Protein AF-A0A914UBF2-F1 (afdb_monomer)

Mean predicted aligned error: 12.94 Å

Solvent-accessible surface area (backbone atoms only — not comparable to full-atom values): 5258 Å² total; per-residue (Å²): 118,66,72,62,54,52,51,51,51,53,52,51,54,51,52,53,53,52,50,52,57,54,55,75,67,57,51,48,72,39,52,71,83,35,71,66,49,52,48,52,55,51,49,56,54,47,52,66,65,69,49,78,79,77,71,93,77,66,84,83,75,92,65,95,78,69,79,54,70,67,56,56,54,48,51,61,50,66,39,54,36,71,41,81,126

Foldseek 3Di:
DVVVVVVVVVVVVVVVVVVVV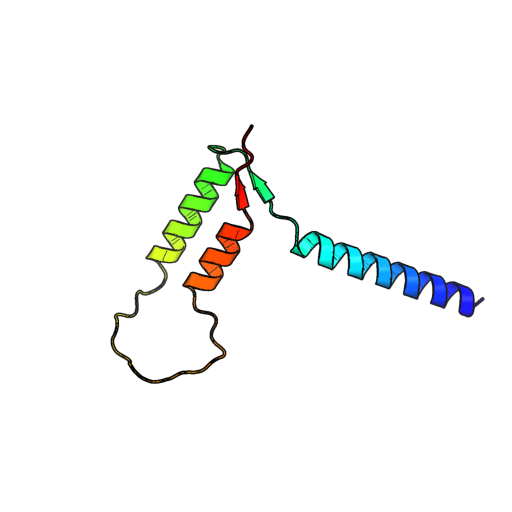VVVPQQDADEPPDPVNVVLVVVLVVVVVPPPPPPDPDDDDPPPPDDPVVNVSVVSVRSHDYPDD

Sequence (85 aa):
MTKFKTFIIILFLLILLICDVECRHRRYRVHKGSSLAKFHIKTLKAWRRTYPKRHKRRRHYHRSNDIPFNEILNEMDSLMRPRFG

Structure (mmCIF, N/CA/C/O backbone):
data_AF-A0A914UBF2-F1
#
_entry.id   AF-A0A914UBF2-F1
#
loop_
_atom_site.group_PDB
_atom_site.id
_atom_site.type_symbol
_atom_site.label_atom_id
_atom_site.label_alt_id
_atom_site.label_comp_id
_atom_site.label_asym_id
_atom_site.label_entity_id
_atom_site.label_seq_id
_atom_site.pdbx_PDB_ins_code
_atom_site.Cartn_x
_atom_site.Cartn_y
_atom_site.Cartn_z
_atom_site.occupancy
_atom_site.B_iso_or_equiv
_atom_site.auth_seq_id
_atom_site.auth_comp_id
_atom_site.auth_asym_id
_atom_site.auth_atom_id
_atom_site.pdbx_PDB_model_num
ATOM 1 N N . MET A 1 1 ? -42.670 -15.744 12.580 1.00 60.97 1 MET A N 1
ATOM 2 C CA . MET A 1 1 ? -41.250 -15.667 13.016 1.00 60.97 1 MET A CA 1
ATOM 3 C C . MET A 1 1 ? -40.232 -15.575 11.871 1.00 60.97 1 MET A C 1
ATOM 5 O O . MET A 1 1 ? -39.159 -15.030 12.089 1.00 60.97 1 MET A O 1
ATOM 9 N N . THR A 1 2 ? -40.525 -16.054 10.656 1.00 72.12 2 THR A N 1
ATOM 10 C CA . THR A 1 2 ? -39.595 -16.015 9.503 1.00 72.12 2 THR A CA 1
ATOM 11 C C . THR A 1 2 ? -39.326 -14.602 8.972 1.00 72.12 2 THR A C 1
ATOM 13 O O . THR A 1 2 ? -38.171 -14.259 8.750 1.00 72.12 2 THR A O 1
ATOM 16 N N . LYS A 1 3 ? -40.359 -13.751 8.885 1.00 77.75 3 LYS A N 1
ATOM 17 C CA . LYS A 1 3 ? -40.250 -12.348 8.426 1.00 77.75 3 LYS A CA 1
ATOM 18 C C . LYS A 1 3 ? -39.313 -11.481 9.285 1.00 77.75 3 LYS A C 1
ATOM 20 O O . LYS A 1 3 ? -38.628 -10.603 8.775 1.00 77.75 3 LYS A O 1
ATOM 25 N N . PHE A 1 4 ? -39.257 -11.755 10.589 1.00 81.69 4 PHE A N 1
ATOM 26 C CA . PHE A 1 4 ? -38.376 -11.051 11.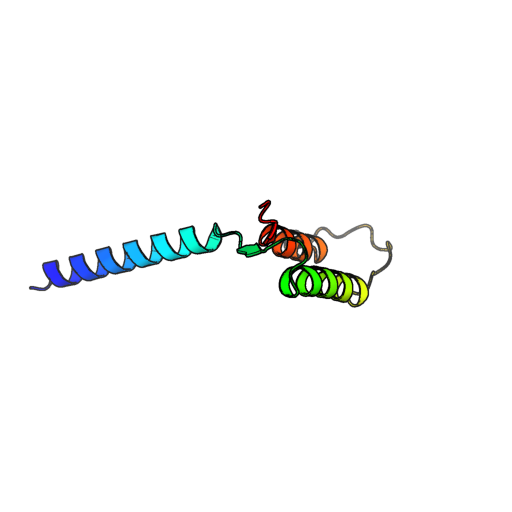525 1.00 81.69 4 PHE A CA 1
ATOM 27 C C . PHE A 1 4 ? -36.910 -11.470 11.344 1.00 81.69 4 PHE A C 1
ATOM 29 O O . PHE A 1 4 ? -36.019 -10.628 11.305 1.00 81.69 4 PHE A O 1
ATOM 36 N N . LYS A 1 5 ? -36.660 -12.770 11.126 1.00 83.56 5 LYS A N 1
ATOM 37 C CA . LYS A 1 5 ? -35.319 -13.282 10.807 1.00 83.56 5 LYS A CA 1
ATOM 38 C C . LYS A 1 5 ? -34.801 -12.735 9.477 1.00 83.56 5 LYS A C 1
ATOM 40 O O . LYS A 1 5 ? -33.654 -12.312 9.412 1.00 83.56 5 LYS A O 1
ATOM 45 N N . THR A 1 6 ? -35.639 -12.686 8.440 1.00 87.12 6 THR A N 1
ATOM 46 C CA . THR A 1 6 ? -35.245 -12.106 7.146 1.00 87.12 6 THR A CA 1
ATOM 47 C C . THR A 1 6 ? -34.923 -10.620 7.263 1.00 87.12 6 THR A C 1
ATOM 49 O O . THR A 1 6 ? -33.952 -10.171 6.667 1.00 87.12 6 THR A O 1
ATOM 52 N N . PHE A 1 7 ? -35.671 -9.870 8.078 1.00 91.12 7 PHE A N 1
ATOM 53 C CA . PHE A 1 7 ? -35.389 -8.454 8.319 1.00 91.12 7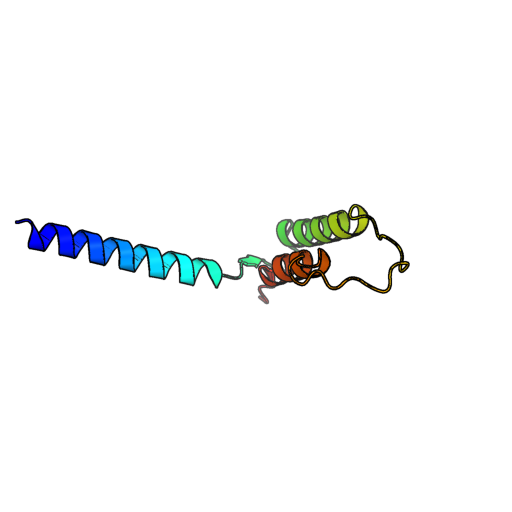 PHE A CA 1
ATOM 54 C C . PHE A 1 7 ? -34.026 -8.242 8.995 1.00 91.12 7 PHE A C 1
ATOM 56 O O . PHE A 1 7 ? -33.247 -7.404 8.550 1.00 91.12 7 PHE A O 1
ATOM 63 N N . ILE A 1 8 ? -33.695 -9.050 10.008 1.00 91.56 8 ILE A N 1
ATOM 64 C CA . ILE A 1 8 ? -32.386 -8.995 10.681 1.00 91.56 8 ILE A CA 1
ATOM 65 C C . ILE A 1 8 ? -31.247 -9.342 9.715 1.00 91.56 8 ILE A C 1
ATOM 67 O O . ILE A 1 8 ? -30.218 -8.673 9.722 1.00 91.56 8 ILE A O 1
ATOM 71 N N . ILE A 1 9 ? -31.427 -10.357 8.866 1.00 91.50 9 ILE A N 1
ATOM 72 C CA . ILE A 1 9 ? -30.410 -10.754 7.880 1.00 91.50 9 ILE A CA 1
ATOM 73 C C . ILE A 1 9 ? -30.172 -9.629 6.866 1.00 91.50 9 ILE A C 1
ATOM 75 O O . ILE A 1 9 ? -29.023 -9.300 6.581 1.00 91.50 9 ILE A O 1
ATOM 79 N N . ILE A 1 10 ? -31.240 -9.006 6.360 1.00 92.75 10 ILE A N 1
ATOM 80 C CA . ILE A 1 10 ? -31.134 -7.872 5.433 1.00 92.75 10 ILE A CA 1
ATOM 81 C C . ILE A 1 10 ? -30.416 -6.698 6.107 1.00 92.75 10 ILE A C 1
ATOM 83 O O . ILE A 1 10 ? -29.498 -6.135 5.517 1.00 92.75 10 ILE A O 1
ATOM 87 N N . LEU A 1 11 ? -30.774 -6.367 7.352 1.00 92.81 11 LEU A N 1
ATOM 88 C CA . LEU A 1 11 ? -30.128 -5.296 8.113 1.00 92.81 11 LEU A CA 1
ATOM 89 C C . LEU A 1 11 ? -28.630 -5.567 8.324 1.00 92.81 11 LEU A C 1
ATOM 91 O O . LEU A 1 11 ? -27.808 -4.675 8.133 1.00 92.81 11 LEU A O 1
ATOM 95 N N . PHE A 1 12 ? -28.266 -6.802 8.671 1.00 91.19 12 PHE A N 1
ATOM 96 C CA . PHE A 1 12 ? -26.874 -7.201 8.867 1.00 91.19 12 PHE A CA 1
ATOM 97 C C . PHE A 1 12 ? -26.054 -7.106 7.573 1.00 91.19 12 PHE A C 1
ATOM 99 O O . PHE A 1 12 ? -24.957 -6.550 7.579 1.00 91.19 12 PHE A O 1
ATOM 106 N N . LEU A 1 13 ? -26.601 -7.578 6.448 1.00 91.12 13 LEU A N 1
ATOM 107 C CA . LEU A 1 13 ? -25.954 -7.446 5.139 1.00 91.12 13 LEU A CA 1
ATOM 108 C C . LEU A 1 13 ? -25.764 -5.978 4.740 1.00 91.12 13 LEU A C 1
ATOM 110 O O . LEU A 1 13 ? -24.735 -5.623 4.169 1.00 91.12 13 LEU A O 1
ATOM 114 N N . LEU A 1 14 ? -26.724 -5.118 5.082 1.00 91.12 14 LEU A N 1
ATOM 115 C CA . LEU A 1 14 ? -26.661 -3.688 4.795 1.00 91.12 14 LEU A CA 1
ATOM 116 C C . LEU A 1 14 ? -25.560 -2.996 5.619 1.00 91.12 14 LEU A C 1
ATOM 118 O O . LEU A 1 14 ? -24.814 -2.181 5.080 1.00 91.12 14 LEU A O 1
ATOM 122 N N . ILE A 1 15 ? -25.386 -3.383 6.888 1.00 89.06 15 ILE A N 1
ATOM 123 C CA . ILE A 1 15 ? -24.282 -2.911 7.741 1.00 89.06 15 ILE A CA 1
ATOM 124 C C . ILE A 1 15 ? -22.926 -3.359 7.184 1.00 89.06 15 ILE A C 1
ATOM 126 O O . ILE A 1 15 ? -22.006 -2.547 7.090 1.00 89.06 15 ILE A O 1
ATOM 130 N N . LEU A 1 16 ? -22.800 -4.624 6.771 1.00 86.75 16 LEU A N 1
ATOM 131 C CA . LEU A 1 16 ? -21.562 -5.130 6.171 1.00 86.75 16 LEU A CA 1
ATOM 132 C C . LEU A 1 16 ? -21.191 -4.371 4.892 1.00 86.75 16 LEU A C 1
ATOM 134 O O . LEU A 1 16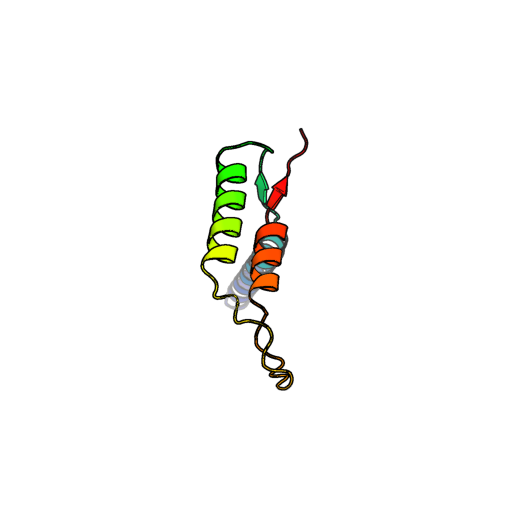 ? -20.024 -4.028 4.706 1.00 86.75 16 LEU A O 1
ATOM 138 N N . LEU A 1 17 ? -22.179 -4.062 4.047 1.00 85.25 17 LEU A N 1
ATOM 139 C CA . LEU A 1 17 ? -21.970 -3.297 2.819 1.00 85.25 17 LEU A CA 1
ATOM 140 C C . LEU A 1 17 ? -21.445 -1.882 3.114 1.00 85.25 17 LEU A C 1
ATOM 142 O O . LEU A 1 17 ? -20.499 -1.429 2.470 1.00 85.25 17 LEU A O 1
ATOM 146 N N . ILE A 1 18 ? -22.025 -1.201 4.108 1.00 82.69 18 ILE A N 1
ATOM 147 C CA . ILE A 1 18 ? -21.578 0.134 4.532 1.00 82.69 18 ILE A CA 1
ATOM 148 C C . ILE A 1 18 ? -20.145 0.070 5.075 1.00 82.69 18 ILE A C 1
ATOM 150 O O . ILE A 1 18 ? -19.308 0.881 4.677 1.00 82.69 18 ILE A O 1
ATOM 154 N N . CYS A 1 19 ? -19.830 -0.921 5.916 1.00 75.25 19 CYS A N 1
ATOM 155 C CA . CYS A 1 19 ? -18.482 -1.097 6.454 1.00 75.25 19 CYS A CA 1
ATOM 156 C C . CYS A 1 19 ? -17.424 -1.329 5.363 1.00 75.25 19 CYS A C 1
ATOM 158 O O . CYS A 1 19 ? -16.329 -0.777 5.461 1.00 75.25 19 CYS A O 1
ATOM 160 N N . ASP A 1 20 ? -17.721 -2.114 4.324 1.00 74.56 20 ASP A N 1
ATOM 161 C CA . ASP A 1 20 ? -16.784 -2.369 3.218 1.00 74.56 20 ASP A CA 1
ATOM 162 C C . ASP A 1 20 ? -16.495 -1.076 2.429 1.00 74.56 20 ASP A C 1
ATOM 164 O O . ASP A 1 20 ? -15.337 -0.715 2.196 1.00 74.56 20 ASP A O 1
ATOM 168 N N . VAL A 1 21 ? -17.541 -0.300 2.118 1.00 72.12 21 VAL A N 1
ATOM 169 C CA . VAL A 1 21 ? -17.412 0.999 1.432 1.00 72.12 21 VAL A CA 1
ATOM 170 C C . VAL A 1 21 ? -16.594 1.995 2.261 1.00 72.12 21 VAL A C 1
ATOM 172 O O . VAL A 1 21 ? -15.719 2.684 1.730 1.00 72.12 21 VAL A O 1
ATOM 175 N N . GLU A 1 22 ? -16.824 2.055 3.571 1.00 67.75 22 GLU A N 1
ATOM 176 C CA . GLU A 1 22 ? -16.111 2.970 4.462 1.00 67.75 22 GLU A CA 1
ATOM 177 C C . GLU A 1 22 ? -14.638 2.566 4.651 1.00 67.75 22 GLU A C 1
ATOM 179 O O . GLU A 1 22 ? -13.743 3.420 4.677 1.00 67.75 22 GLU A O 1
ATOM 184 N N . CYS A 1 23 ? -14.359 1.261 4.695 1.00 61.16 23 CYS A N 1
ATOM 185 C CA . CYS A 1 23 ? -13.003 0.719 4.706 1.00 61.16 23 CYS A CA 1
ATOM 186 C C . CYS A 1 23 ? -12.241 1.037 3.413 1.00 61.16 23 CYS A C 1
ATOM 188 O O . CYS A 1 23 ? -11.078 1.436 3.492 1.00 61.16 23 CYS A O 1
ATOM 190 N N . ARG A 1 24 ? -12.882 0.956 2.237 1.00 61.59 24 ARG A N 1
ATOM 191 C CA . ARG A 1 24 ? -12.250 1.320 0.951 1.00 61.59 24 ARG A CA 1
ATOM 192 C C . ARG A 1 24 ? -11.852 2.794 0.872 1.00 61.59 24 ARG A C 1
ATOM 194 O O . ARG A 1 24 ? -10.877 3.130 0.206 1.00 61.59 24 ARG A O 1
ATOM 201 N N . HIS A 1 25 ? -12.560 3.678 1.574 1.00 59.72 25 HIS A N 1
ATOM 202 C CA . HIS A 1 25 ? -12.245 5.109 1.603 1.00 59.72 25 HIS A CA 1
ATOM 203 C C . HIS A 1 25 ? -11.293 5.533 2.732 1.00 59.72 25 HIS A C 1
ATOM 205 O O . HIS A 1 25 ? -10.828 6.683 2.749 1.00 59.72 25 HIS A O 1
ATOM 211 N N . ARG A 1 26 ? -10.945 4.634 3.663 1.00 62.84 26 ARG A N 1
ATOM 212 C CA . ARG A 1 26 ? -10.017 4.947 4.754 1.00 62.84 26 ARG A CA 1
ATOM 213 C C . ARG A 1 26 ? -8.577 4.995 4.257 1.00 62.84 26 ARG A C 1
ATOM 215 O O . ARG A 1 26 ? -7.880 3.994 4.161 1.00 62.84 26 ARG A O 1
ATOM 222 N N . ARG A 1 27 ? -8.087 6.214 4.044 1.00 69.31 27 ARG A N 1
ATOM 223 C CA . ARG A 1 27 ? -6.646 6.470 3.944 1.00 69.31 27 ARG A CA 1
ATOM 224 C C . ARG A 1 27 ? -6.010 6.346 5.328 1.00 69.31 27 ARG A C 1
ATOM 226 O O . ARG A 1 27 ? -6.454 6.994 6.281 1.00 69.31 27 ARG A O 1
ATOM 233 N N . TYR A 1 28 ? -4.948 5.561 5.432 1.00 74.00 28 TYR A N 1
ATOM 234 C CA . TYR A 1 28 ? -4.166 5.414 6.649 1.00 74.00 28 TYR A CA 1
ATOM 235 C C . TYR A 1 28 ? -3.442 6.726 6.948 1.00 74.00 28 TYR A C 1
ATOM 237 O O . TYR A 1 28 ? -2.632 7.210 6.154 1.00 74.00 28 TYR A O 1
ATOM 245 N N . ARG A 1 29 ? -3.751 7.330 8.099 1.00 78.94 29 ARG A N 1
ATOM 246 C CA . ARG A 1 29 ? -3.062 8.531 8.579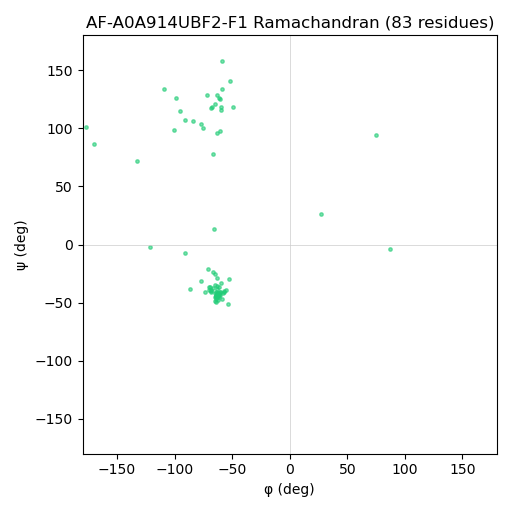 1.00 78.94 29 ARG A CA 1
ATOM 247 C C . ARG A 1 29 ? -1.790 8.115 9.296 1.00 78.94 29 ARG A C 1
ATOM 249 O O . ARG A 1 29 ? -1.846 7.635 10.425 1.00 78.94 29 ARG A O 1
ATOM 256 N N . VAL A 1 30 ? -0.650 8.331 8.659 1.00 79.38 30 VAL A N 1
ATOM 257 C CA . VAL A 1 30 ? 0.652 7.979 9.228 1.00 79.38 30 VAL A CA 1
ATOM 258 C C . VAL A 1 30 ? 1.398 9.255 9.597 1.00 79.38 30 VAL A C 1
ATOM 260 O O . VAL A 1 30 ? 1.434 10.213 8.823 1.00 79.38 30 VAL A O 1
ATOM 263 N N . HIS A 1 31 ? 1.979 9.294 10.799 1.00 81.88 31 HIS A N 1
ATOM 264 C CA . HIS A 1 31 ? 2.790 10.432 11.223 1.00 81.88 31 HIS A CA 1
ATOM 265 C C . HIS A 1 31 ? 4.016 10.563 10.314 1.00 81.88 31 HIS A C 1
ATOM 267 O O . HIS A 1 31 ? 4.752 9.589 10.091 1.00 81.88 31 HIS A O 1
ATOM 273 N N . LYS A 1 32 ? 4.231 11.769 9.782 1.00 79.50 32 LYS A N 1
ATOM 274 C CA . LYS A 1 32 ? 5.354 12.061 8.890 1.00 79.50 32 LYS A CA 1
ATOM 275 C C . LYS A 1 32 ? 6.667 11.802 9.635 1.00 79.50 32 LYS A C 1
ATOM 277 O O . LYS A 1 32 ? 6.884 12.327 10.714 1.00 79.50 32 LYS A O 1
ATOM 282 N N . GLY A 1 33 ? 7.540 10.967 9.072 1.00 79.50 33 GLY A N 1
ATOM 283 C CA . GLY A 1 33 ? 8.832 10.628 9.686 1.00 79.50 33 GLY A CA 1
ATOM 284 C C . GLY A 1 33 ? 8.812 9.452 10.670 1.00 79.50 33 GLY A C 1
ATOM 285 O O . GLY A 1 33 ? 9.885 9.015 11.092 1.00 79.50 33 GLY A O 1
ATOM 286 N N . SER A 1 34 ? 7.639 8.881 10.968 1.00 86.00 34 SER A N 1
ATOM 287 C CA . SER A 1 34 ? 7.543 7.615 11.707 1.00 86.00 34 SER A CA 1
ATOM 288 C C . SER A 1 34 ? 8.279 6.474 10.991 1.00 86.00 34 SER A C 1
ATOM 290 O O . SER A 1 34 ? 8.493 6.511 9.774 1.00 86.00 34 SER A O 1
ATOM 292 N N . SER A 1 35 ? 8.642 5.430 11.743 1.00 88.75 35 SER A N 1
ATOM 293 C CA . SER A 1 35 ? 9.262 4.222 11.177 1.00 88.75 35 SER A CA 1
ATOM 294 C C . SER A 1 35 ? 8.398 3.612 10.064 1.00 88.75 35 SER A C 1
ATOM 296 O O . SER A 1 35 ? 8.912 3.265 9.003 1.00 88.75 35 SER A O 1
ATOM 298 N N . LEU A 1 36 ? 7.071 3.607 10.244 1.00 86.50 36 LEU A N 1
ATOM 299 C CA . LEU A 1 36 ? 6.118 3.110 9.251 1.00 86.50 36 LEU A CA 1
ATOM 300 C C . LEU A 1 36 ? 6.138 3.930 7.951 1.00 86.50 36 LEU A C 1
ATOM 302 O O . LEU A 1 36 ? 6.197 3.351 6.870 1.00 86.50 36 LEU A O 1
ATOM 306 N N . ALA A 1 37 ? 6.159 5.265 8.040 1.00 85.56 37 ALA A N 1
ATOM 307 C CA . ALA A 1 37 ? 6.259 6.127 6.858 1.00 85.56 37 ALA A CA 1
ATOM 308 C C . ALA A 1 37 ? 7.574 5.895 6.093 1.00 85.56 37 ALA A C 1
ATOM 310 O O . ALA A 1 37 ? 7.586 5.812 4.865 1.00 85.56 37 ALA A O 1
ATOM 311 N N . LYS A 1 38 ? 8.690 5.745 6.820 1.00 89.44 38 LYS A N 1
ATOM 312 C CA . LYS A 1 38 ? 10.000 5.437 6.225 1.00 89.44 38 LYS A CA 1
ATOM 313 C C . LYS A 1 38 ? 10.001 4.059 5.558 1.00 89.44 38 LYS A C 1
ATOM 315 O O . LYS A 1 38 ? 10.535 3.918 4.457 1.00 89.44 38 LYS A O 1
ATOM 320 N N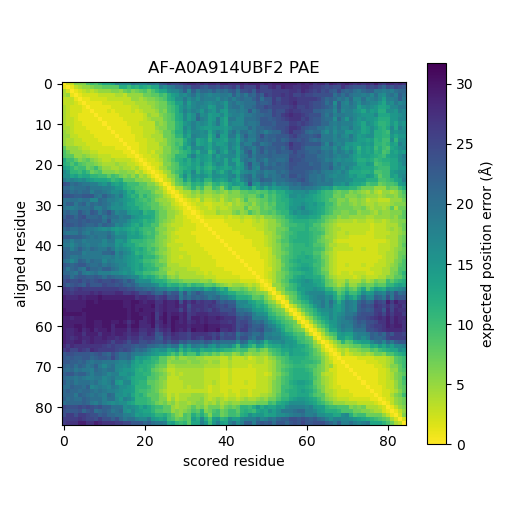 . PHE A 1 39 ? 9.393 3.063 6.203 1.00 90.50 39 PHE A N 1
ATOM 321 C CA . PHE A 1 39 ? 9.269 1.711 5.671 1.00 90.50 39 PHE A CA 1
ATOM 322 C C . PHE A 1 39 ? 8.424 1.683 4.394 1.00 90.50 39 PHE A C 1
ATOM 324 O O . PHE A 1 39 ? 8.876 1.133 3.396 1.00 90.50 39 PHE A O 1
ATOM 331 N N . HIS A 1 40 ? 7.267 2.351 4.378 1.00 89.50 40 HIS A N 1
ATOM 332 C CA . HIS A 1 40 ? 6.406 2.479 3.195 1.00 89.50 40 HIS A CA 1
ATOM 333 C C . HIS A 1 40 ? 7.166 3.034 1.982 1.00 89.50 40 HIS A C 1
ATOM 335 O O . HIS A 1 40 ? 7.219 2.397 0.928 1.00 89.50 40 HIS A O 1
ATOM 341 N N . ILE A 1 41 ? 7.870 4.158 2.158 1.00 89.00 41 ILE A N 1
ATOM 342 C CA . ILE A 1 41 ? 8.678 4.773 1.092 1.00 89.00 41 ILE A CA 1
ATOM 343 C C . ILE A 1 41 ? 9.790 3.822 0.619 1.00 89.00 41 ILE A C 1
ATOM 345 O O . ILE A 1 41 ? 10.041 3.697 -0.585 1.00 89.00 41 ILE A O 1
ATOM 349 N N . LYS A 1 42 ? 10.467 3.135 1.550 1.00 92.75 42 LYS A N 1
ATOM 350 C CA . LYS A 1 42 ? 11.526 2.166 1.227 1.00 92.75 42 LYS A CA 1
ATOM 351 C C . LYS A 1 42 ? 10.972 0.994 0.412 1.00 92.75 42 LYS A C 1
ATOM 353 O O . LYS A 1 42 ? 11.598 0.604 -0.573 1.00 92.75 42 LYS A O 1
ATOM 358 N N . THR A 1 43 ? 9.801 0.489 0.783 1.00 90.50 43 THR A N 1
ATOM 359 C CA . THR A 1 43 ? 9.109 -0.612 0.110 1.00 90.50 43 THR A CA 1
ATOM 360 C C . THR A 1 43 ? 8.684 -0.219 -1.303 1.00 90.50 43 THR A C 1
ATOM 362 O O . THR A 1 43 ? 9.051 -0.915 -2.248 1.00 90.50 43 THR A O 1
ATOM 365 N N . LEU A 1 44 ? 8.039 0.938 -1.499 1.00 89.56 44 LEU A N 1
ATOM 366 C CA . LEU A 1 44 ? 7.694 1.437 -2.842 1.00 89.56 44 LEU A CA 1
ATOM 367 C C . LEU A 1 44 ? 8.932 1.591 -3.740 1.00 89.56 44 LEU A C 1
ATOM 369 O O . LEU A 1 44 ? 8.919 1.230 -4.920 1.00 89.56 44 LEU A O 1
ATOM 373 N N . LYS A 1 45 ? 10.037 2.098 -3.180 1.00 88.88 45 LYS A N 1
ATOM 374 C CA . LYS A 1 45 ? 11.305 2.246 -3.907 1.00 88.88 45 LYS A CA 1
ATOM 375 C C . LYS A 1 45 ? 11.923 0.895 -4.273 1.00 88.88 45 LYS A C 1
ATOM 377 O O . LYS A 1 45 ? 12.504 0.782 -5.352 1.00 88.88 45 LYS A O 1
ATOM 382 N N . ALA A 1 46 ? 11.821 -0.101 -3.394 1.00 90.06 46 ALA A N 1
ATOM 383 C CA . ALA A 1 46 ? 12.289 -1.456 -3.660 1.00 90.06 46 ALA A CA 1
ATOM 384 C C . ALA A 1 46 ? 11.491 -2.089 -4.807 1.00 90.06 46 ALA A C 1
ATOM 386 O O . ALA A 1 46 ? 12.098 -2.508 -5.788 1.00 90.06 46 ALA A O 1
ATOM 387 N N . TRP A 1 47 ? 10.157 -2.029 -4.753 1.00 86.75 47 TRP A N 1
ATOM 388 C CA . TRP A 1 47 ? 9.279 -2.530 -5.814 1.00 86.75 47 TRP A CA 1
ATOM 389 C C . TRP A 1 47 ? 9.547 -1.883 -7.174 1.00 86.75 47 TRP A C 1
ATOM 391 O O . TRP A 1 47 ? 9.633 -2.565 -8.191 1.00 86.75 47 TRP A O 1
ATOM 401 N N . ARG A 1 48 ? 9.771 -0.565 -7.207 1.00 84.56 48 ARG A N 1
ATOM 402 C CA . ARG A 1 48 ? 10.104 0.147 -8.452 1.00 84.56 48 ARG A CA 1
ATOM 403 C C . ARG A 1 48 ? 11.466 -0.254 -9.039 1.00 84.56 48 ARG A C 1
ATOM 405 O O . ARG A 1 48 ? 11.703 -0.038 -10.226 1.00 84.56 48 ARG A O 1
ATOM 412 N N . ARG A 1 49 ? 12.382 -0.773 -8.215 1.00 83.38 49 ARG A N 1
ATOM 413 C CA . ARG A 1 49 ? 13.703 -1.259 -8.647 1.00 83.38 49 ARG A CA 1
ATOM 414 C C . ARG A 1 49 ? 13.665 -2.715 -9.097 1.00 83.38 49 ARG A C 1
ATOM 416 O O . ARG A 1 49 ? 14.370 -3.046 -10.042 1.00 83.38 49 ARG A O 1
ATOM 423 N N . THR A 1 50 ? 12.892 -3.557 -8.414 1.00 81.88 50 THR A N 1
ATOM 424 C CA . THR A 1 50 ? 12.774 -4.987 -8.731 1.00 81.88 50 THR A CA 1
ATOM 425 C C . THR A 1 50 ? 11.893 -5.233 -9.942 1.00 81.88 50 THR A C 1
ATOM 427 O O . THR A 1 50 ? 12.150 -6.175 -10.689 1.00 81.88 50 THR A O 1
ATOM 430 N N . TYR A 1 51 ? 10.886 -4.387 -10.175 1.00 75.25 51 TYR A N 1
ATOM 431 C CA . TYR A 1 51 ? 10.059 -4.524 -11.361 1.00 75.25 51 TYR A CA 1
ATOM 432 C C . TYR A 1 51 ? 10.907 -4.261 -12.610 1.00 75.25 51 TYR A C 1
ATOM 434 O O . TYR A 1 51 ? 11.491 -3.175 -12.733 1.00 75.25 51 TYR A O 1
ATOM 442 N N . PRO A 1 52 ? 11.009 -5.230 -13.539 1.00 66.94 52 PRO A N 1
ATOM 443 C CA . PRO A 1 52 ? 11.860 -5.089 -14.702 1.00 66.94 52 PRO A CA 1
ATOM 444 C C . PRO A 1 52 ? 11.384 -3.874 -15.491 1.00 66.94 52 PRO A C 1
ATOM 446 O O . PRO A 1 52 ? 10.273 -3.852 -16.027 1.00 66.94 52 PRO A O 1
ATOM 449 N N . LYS A 1 53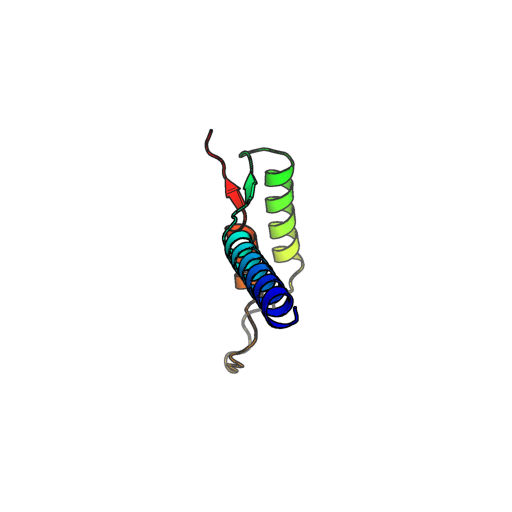 ? 12.237 -2.847 -15.582 1.00 64.25 53 LYS A N 1
ATOM 450 C CA . LYS A 1 53 ? 12.062 -1.752 -16.536 1.00 64.25 53 LYS A CA 1
ATOM 451 C C . LYS A 1 53 ? 12.242 -2.348 -17.926 1.00 64.25 53 LYS A C 1
ATOM 453 O O . LYS A 1 53 ? 13.314 -2.250 -18.513 1.00 64.25 53 LYS A O 1
ATOM 458 N N . ARG A 1 54 ? 11.218 -3.032 -18.440 1.00 56.94 54 ARG A N 1
ATOM 459 C CA . ARG A 1 54 ? 11.207 -3.542 -19.807 1.00 56.94 54 ARG A CA 1
ATOM 460 C C . ARG A 1 54 ? 11.264 -2.310 -20.705 1.00 56.94 54 ARG A C 1
ATOM 462 O O . ARG A 1 54 ? 10.280 -1.601 -20.898 1.00 56.94 54 ARG A O 1
ATOM 469 N N . HIS A 1 55 ? 12.478 -1.978 -21.126 1.00 52.25 55 HIS A N 1
ATOM 470 C CA . HIS A 1 55 ? 12.793 -0.838 -21.963 1.00 52.25 55 HIS A CA 1
ATOM 471 C C . HIS A 1 55 ? 11.857 -0.816 -23.174 1.00 52.25 55 HIS A C 1
ATOM 473 O O . HIS A 1 55 ? 11.869 -1.756 -23.958 1.00 52.25 55 HIS A O 1
ATOM 479 N N . LYS A 1 56 ? 11.052 0.250 -23.291 1.00 52.28 56 LYS A N 1
ATOM 480 C CA . LYS A 1 56 ? 10.726 1.076 -24.481 1.00 52.28 56 LYS A CA 1
ATOM 481 C C . LYS A 1 56 ? 10.805 0.475 -25.907 1.00 52.28 56 LYS A C 1
ATOM 483 O O . LYS A 1 56 ? 10.952 1.219 -26.872 1.00 52.28 56 LYS A O 1
ATOM 488 N N . ARG A 1 57 ? 10.644 -0.828 -26.105 1.00 49.38 57 ARG A N 1
ATOM 489 C CA . ARG A 1 57 ? 10.570 -1.470 -27.424 1.00 49.38 57 ARG A CA 1
ATOM 490 C C . ARG A 1 57 ? 9.395 -2.430 -27.460 1.00 49.38 57 ARG A C 1
ATOM 492 O O . ARG A 1 57 ? 9.565 -3.640 -27.450 1.00 49.38 57 ARG A O 1
ATOM 499 N N . ARG A 1 58 ? 8.198 -1.857 -27.487 1.00 52.06 58 ARG A N 1
ATOM 500 C CA . ARG A 1 58 ? 7.043 -2.368 -28.234 1.00 52.06 58 ARG A CA 1
ATOM 501 C C . ARG A 1 58 ? 5.967 -1.293 -28.184 1.00 52.06 58 ARG A C 1
ATOM 503 O O . ARG A 1 58 ? 5.123 -1.249 -27.299 1.00 52.06 58 ARG A O 1
ATOM 510 N N . ARG A 1 59 ? 6.071 -0.371 -29.148 1.00 55.12 59 ARG A N 1
ATOM 511 C CA . ARG A 1 59 ? 4.875 0.225 -29.747 1.00 55.12 59 ARG A CA 1
ATOM 512 C C . ARG A 1 59 ? 3.996 -0.951 -30.184 1.00 55.12 59 ARG A C 1
ATOM 514 O O . ARG A 1 59 ? 4.541 -1.928 -30.690 1.00 55.12 59 ARG A O 1
ATOM 521 N N . HIS A 1 60 ? 2.688 -0.827 -29.997 1.00 51.94 60 HIS A N 1
ATOM 522 C CA . HIS A 1 60 ? 1.673 -1.828 -30.338 1.00 51.94 60 HIS A CA 1
ATOM 523 C C . HIS A 1 60 ? 1.620 -3.017 -29.371 1.00 51.94 60 HIS A C 1
ATOM 525 O O . HIS A 1 60 ? 2.380 -3.970 -29.475 1.00 51.94 60 HIS A O 1
ATOM 531 N N . TYR A 1 61 ? 0.741 -2.921 -28.376 1.00 44.91 61 TYR A N 1
ATOM 532 C CA . TYR A 1 61 ? -0.486 -3.718 -28.292 1.00 44.91 61 TYR A CA 1
ATOM 533 C C . TYR A 1 61 ? -1.235 -3.230 -27.049 1.00 44.91 61 TYR A C 1
ATOM 535 O O . TYR A 1 61 ? -0.883 -3.554 -25.918 1.00 44.91 61 TYR A O 1
ATOM 543 N N . HIS A 1 62 ? -2.250 -2.396 -27.273 1.00 46.44 62 HIS A N 1
ATOM 544 C CA . HIS A 1 62 ? -3.296 -2.163 -26.288 1.00 46.44 62 HIS A CA 1
ATOM 545 C C . HIS A 1 62 ? -3.980 -3.506 -26.012 1.00 46.44 62 HIS A C 1
ATOM 547 O O . HIS A 1 62 ? -4.846 -3.932 -26.770 1.00 46.44 62 HIS A O 1
ATOM 553 N N . ARG A 1 63 ? -3.586 -4.184 -24.934 1.00 49.88 63 ARG A N 1
ATOM 554 C CA . ARG A 1 63 ? -4.475 -5.105 -24.228 1.00 49.88 63 ARG A CA 1
ATOM 555 C C . ARG A 1 63 ? -4.966 -4.322 -23.020 1.00 49.88 63 ARG A C 1
ATOM 557 O O . ARG A 1 63 ? -4.230 -4.130 -22.062 1.00 49.88 63 ARG A O 1
ATOM 564 N N . SER A 1 64 ? -6.165 -3.761 -23.133 1.00 52.72 64 SER A N 1
ATOM 565 C CA . SER A 1 64 ? -6.731 -2.733 -22.246 1.00 52.72 64 SER A CA 1
ATOM 566 C C . SER A 1 64 ? -7.015 -3.174 -20.802 1.00 52.72 64 SER A C 1
ATOM 568 O O . SER A 1 64 ? -7.728 -2.465 -20.106 1.00 52.72 64 SER A O 1
ATOM 570 N N . ASN A 1 65 ? -6.505 -4.326 -20.357 1.00 56.19 65 ASN A N 1
ATOM 571 C CA . ASN A 1 65 ? -6.879 -4.938 -19.078 1.00 56.19 65 ASN A CA 1
ATOM 572 C C . ASN A 1 65 ? -5.702 -5.151 -18.116 1.00 56.19 65 ASN A C 1
ATOM 574 O O . ASN A 1 65 ? -5.925 -5.605 -16.998 1.00 56.19 65 ASN A O 1
ATOM 578 N N . ASP A 1 66 ? -4.471 -4.817 -18.510 1.00 61.72 66 ASP A N 1
ATOM 579 C CA . ASP A 1 66 ? -3.334 -4.888 -17.593 1.00 61.72 66 ASP A CA 1
ATOM 580 C C . ASP A 1 66 ? -3.178 -3.534 -16.898 1.00 61.72 66 ASP A C 1
ATOM 582 O O . ASP A 1 66 ? -2.737 -2.562 -17.517 1.00 61.72 66 ASP A O 1
ATOM 586 N N . ILE A 1 67 ? -3.539 -3.463 -15.613 1.00 65.56 67 ILE A N 1
ATOM 587 C CA . ILE A 1 67 ? -3.252 -2.286 -14.785 1.00 65.56 67 ILE A CA 1
ATOM 588 C C . ILE A 1 67 ? -1.725 -2.116 -14.767 1.00 65.56 67 ILE A C 1
ATOM 590 O O . ILE A 1 67 ? -1.012 -3.023 -14.317 1.00 65.56 67 ILE A O 1
ATOM 594 N N . PRO A 1 68 ? -1.174 -0.999 -15.272 1.00 77.94 68 PRO A N 1
ATOM 595 C CA . PRO A 1 68 ? 0.260 -0.788 -15.269 1.00 77.94 68 PRO A CA 1
ATOM 596 C C . PRO A 1 68 ? 0.778 -0.841 -13.832 1.00 77.94 68 PRO A C 1
ATOM 598 O O . PRO A 1 68 ? 0.246 -0.196 -12.938 1.00 77.94 68 PRO A O 1
ATOM 601 N N . PHE A 1 69 ? 1.875 -1.563 -13.602 1.00 80.31 69 PHE A N 1
ATOM 602 C CA . PHE A 1 69 ? 2.456 -1.727 -12.262 1.00 80.31 69 PHE A CA 1
ATOM 603 C C . PHE A 1 69 ? 2.717 -0.393 -11.533 1.00 80.31 69 PHE A C 1
ATOM 605 O O . PHE A 1 69 ? 2.628 -0.308 -10.313 1.00 80.31 69 PHE A O 1
ATOM 612 N N . ASN A 1 70 ? 2.992 0.679 -12.282 1.00 79.44 70 ASN A N 1
ATOM 613 C CA . ASN A 1 70 ? 3.114 2.024 -11.719 1.00 79.44 70 ASN A CA 1
ATOM 614 C C . ASN A 1 70 ? 1.802 2.562 -11.129 1.00 79.44 70 ASN A C 1
ATOM 616 O O . ASN A 1 70 ? 1.854 3.285 -10.142 1.00 79.44 70 ASN A O 1
ATOM 620 N N . GLU A 1 71 ? 0.654 2.236 -11.717 1.00 82.75 71 GLU A N 1
ATOM 621 C CA . GLU A 1 71 ? -0.661 2.633 -11.212 1.00 82.75 71 GLU A CA 1
ATOM 622 C C . GLU A 1 71 ? -0.977 1.920 -9.897 1.00 82.75 71 GLU A C 1
ATOM 624 O O . GLU A 1 71 ? -1.368 2.588 -8.947 1.00 82.75 71 GLU A O 1
ATOM 629 N N . ILE A 1 72 ? -0.626 0.635 -9.771 1.00 84.31 72 ILE A N 1
ATOM 630 C CA . ILE A 1 72 ? -0.703 -0.101 -8.495 1.00 84.31 72 ILE A CA 1
ATOM 631 C C . ILE A 1 72 ? 0.165 0.575 -7.423 1.00 84.31 72 ILE A C 1
ATOM 633 O O . ILE A 1 72 ? -0.284 0.810 -6.304 1.00 84.31 72 ILE A O 1
ATOM 637 N N . LEU A 1 73 ? 1.410 0.941 -7.752 1.00 86.44 73 LEU A N 1
ATOM 638 C CA . LEU A 1 73 ? 2.282 1.640 -6.799 1.00 86.44 73 LEU A CA 1
ATOM 639 C C . LEU A 1 73 ? 1.733 3.017 -6.398 1.00 86.44 73 LEU A C 1
ATOM 641 O O . LEU A 1 73 ? 1.901 3.423 -5.249 1.00 86.44 73 LEU A O 1
ATOM 645 N N . ASN A 1 74 ? 1.096 3.731 -7.327 1.00 84.31 74 ASN A N 1
ATOM 646 C CA . ASN A 1 74 ? 0.468 5.022 -7.049 1.00 84.31 74 ASN A CA 1
ATOM 647 C C . ASN A 1 74 ? -0.775 4.859 -6.169 1.00 84.31 74 ASN A C 1
ATOM 649 O O . ASN A 1 74 ? -0.986 5.658 -5.259 1.00 84.31 74 ASN A O 1
ATOM 653 N N . GLU A 1 75 ? -1.569 3.815 -6.400 1.00 85.56 75 GLU A N 1
ATOM 654 C CA . GLU A 1 75 ? -2.715 3.477 -5.566 1.00 85.56 75 GLU A CA 1
ATOM 655 C C .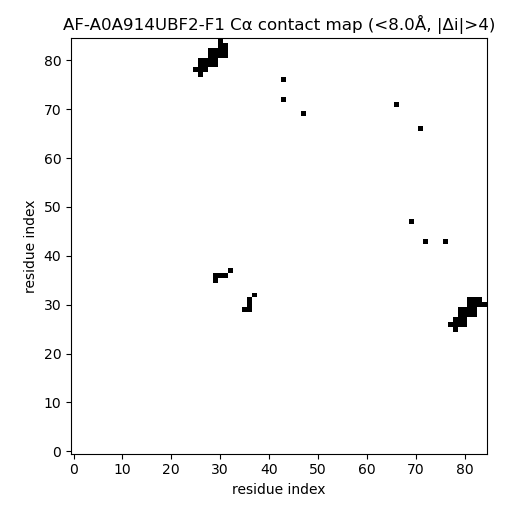 GLU A 1 75 ? -2.262 3.155 -4.136 1.00 85.56 75 GLU A C 1
ATO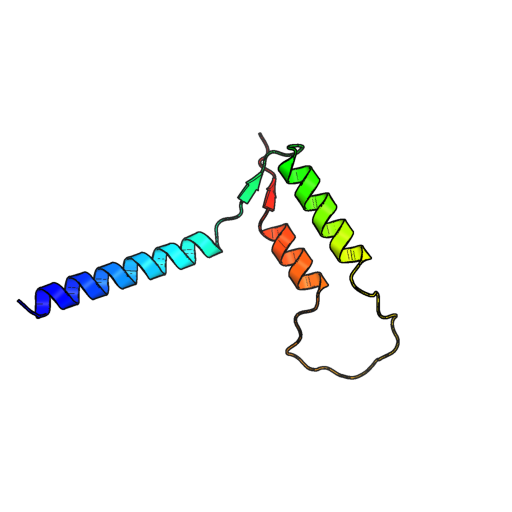M 657 O O . GLU A 1 75 ? -2.757 3.764 -3.186 1.00 85.56 75 GLU A O 1
ATOM 662 N N . MET A 1 76 ? -1.233 2.314 -3.979 1.00 84.75 76 MET A N 1
ATOM 663 C CA . MET A 1 76 ? -0.633 2.009 -2.674 1.00 84.75 76 MET A CA 1
ATOM 664 C C . MET A 1 76 ? -0.133 3.264 -1.949 1.00 84.75 76 MET A C 1
ATOM 666 O O . MET A 1 76 ? -0.304 3.383 -0.736 1.00 84.75 76 MET A O 1
ATOM 670 N N . ASP A 1 77 ? 0.477 4.209 -2.668 1.00 86.19 77 ASP A N 1
ATOM 671 C CA . ASP A 1 77 ? 0.919 5.474 -2.076 1.00 86.19 77 ASP A CA 1
ATOM 672 C C . ASP A 1 77 ? -0.266 6.374 -1.687 1.00 86.19 77 ASP A C 1
ATOM 674 O O . ASP A 1 77 ? -0.258 6.994 -0.624 1.00 86.19 77 ASP A O 1
ATOM 678 N N . SER A 1 78 ? -1.341 6.377 -2.484 1.00 82.00 78 SER A N 1
ATOM 679 C CA . SER A 1 78 ? -2.551 7.175 -2.234 1.00 82.00 78 SER A CA 1
ATOM 680 C C . SER A 1 78 ? -3.311 6.773 -0.962 1.00 82.00 78 SER A C 1
ATOM 682 O O . SER A 1 78 ? -3.998 7.607 -0.353 1.00 82.00 78 SER A O 1
ATOM 684 N N . LEU A 1 79 ? -3.156 5.513 -0.539 1.00 81.38 79 LEU A N 1
ATOM 685 C CA . LEU A 1 79 ? -3.718 4.981 0.700 1.00 81.38 79 LEU A CA 1
ATOM 686 C C . LEU A 1 79 ? -3.021 5.543 1.942 1.00 81.38 79 LEU A C 1
ATOM 688 O O . LEU A 1 79 ? -3.626 5.555 3.013 1.00 81.38 79 LEU A O 1
ATOM 692 N N . MET A 1 80 ? -1.792 6.051 1.827 1.00 78.12 80 MET A N 1
ATOM 693 C CA . MET A 1 80 ? -1.093 6.708 2.928 1.00 78.12 80 MET A CA 1
ATOM 694 C C . MET A 1 80 ? -1.286 8.223 2.858 1.00 78.12 80 MET A C 1
ATOM 696 O O . MET A 1 80 ? -0.793 8.903 1.962 1.00 78.12 80 MET A O 1
ATOM 700 N N . ARG A 1 81 ? -1.975 8.796 3.850 1.00 72.06 81 ARG A N 1
ATOM 701 C CA . ARG A 1 81 ? -2.001 10.251 4.049 1.00 72.06 81 ARG A CA 1
ATOM 702 C C . ARG A 1 81 ? -1.004 10.642 5.138 1.00 72.06 81 ARG A C 1
ATOM 704 O O . ARG A 1 81 ? -1.115 10.131 6.258 1.00 72.06 81 ARG A O 1
ATOM 711 N N . PRO A 1 82 ? -0.079 11.583 4.872 1.00 65.81 82 PRO A N 1
ATOM 712 C CA . PRO A 1 82 ? 0.703 12.173 5.943 1.00 65.81 82 PRO A CA 1
ATOM 713 C C . PRO A 1 82 ? -0.248 12.890 6.904 1.00 65.81 82 PRO A C 1
ATOM 715 O O . PRO A 1 82 ? -1.055 13.730 6.500 1.00 65.81 82 PRO A O 1
ATOM 718 N N . ARG A 1 83 ? -0.169 12.543 8.189 1.00 65.44 83 ARG A N 1
ATOM 719 C CA . ARG A 1 83 ? -0.788 13.337 9.248 1.00 65.44 83 ARG A CA 1
ATOM 720 C C . ARG A 1 83 ? 0.119 14.544 9.473 1.00 65.44 83 ARG A C 1
ATOM 722 O O . ARG A 1 83 ? 1.196 14.388 10.048 1.00 65.44 83 ARG A O 1
ATOM 729 N N . PHE A 1 84 ? -0.288 15.706 8.969 1.00 59.19 84 PHE A N 1
ATOM 730 C CA . PHE A 1 84 ? 0.260 16.976 9.434 1.00 59.19 84 PHE A CA 1
ATOM 731 C C . PHE A 1 84 ? -0.233 17.147 10.873 1.00 59.19 84 PHE A C 1
ATOM 733 O O . PHE A 1 84 ? -1.435 17.032 11.127 1.00 59.19 84 PHE A O 1
ATOM 740 N N . GLY A 1 85 ? 0.722 17.196 11.800 1.00 52.59 85 GLY A N 1
ATOM 741 C CA . GLY A 1 85 ? 0.467 17.585 13.183 1.00 52.59 85 GLY A CA 1
ATOM 742 C C . GLY A 1 85 ? 0.232 19.078 13.247 1.00 52.59 85 GLY A C 1
ATOM 743 O O . GLY A 1 85 ? 0.845 19.777 12.409 1.00 52.59 85 GLY A O 1
#

pLDDT: mean 75.92, std 13.7, range [44.91, 92.81]

Radius of gyration: 20.81 Å; Cα contacts (8 Å, |Δi|>4): 32; chains: 1; bounding box: 55×34×44 Å

Secondary structure (DSSP, 8-state):
-HHHHHHHHHHHHHHHHHHHHHHHH--EEEETTSHHHHHHHHHHHHHHHHS----S-------TT---HHHHHHHHHHTEEEE--